Protein AF-A0A9D3V6U5-F1 (afdb_monomer)

Foldseek 3Di:
DLVVLVVLLVCQVVVVPVVDHLVVSLVVLVPPLVVLLVVLVVDDDLVVNVVSLVSNVSSCVSCVVSDDPVSVVSNVVSVVVSVVVVVVVVVVVVVD

Mean predicted aligned error: 5.19 Å

Nearest PDB structures (foldseek):
  3ma5-assembly1_A  TM=4.861E-01  e=3.841E+00  Salinibacter ruber DSM 13855
  7abk-assembly1_A  TM=3.434E-01  e=4.863E+00  Synechocystis sp. PCC 6803 substr. Kazusa

InterPro domains:
  IPR011989 Armadillo-like helical [G3DSA:1.25.10.10] (1-96)

Organism: NCBI:txid47602

Radius of gyration: 15.91 Å; Cα contacts (8 Å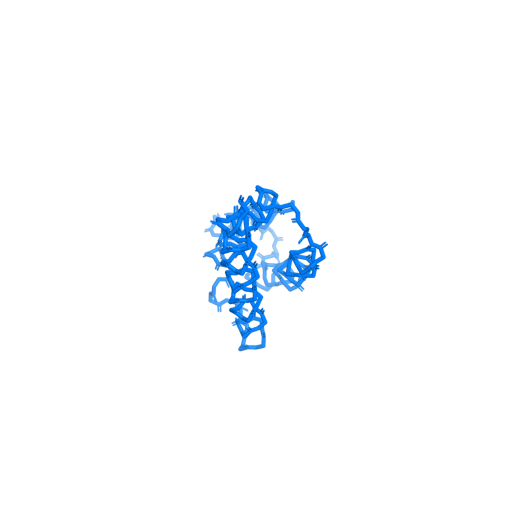, |Δi|>4): 57; chains: 1; bounding box: 40×19×47 Å

pLDDT: mean 89.39, std 9.96, range [52.16, 96.81]

Secondary structure (DSSP, 8-state):
-HHHHHHHHHHHHTT-STT--HHHHHHHHHHHHHHHHHHHHH---HHHHHHHHHHHHHHHHHHGGG--HHHHHHHHHHHHHHHHHHHHHHHHHHT-

Solvent-accessible surface area (backbone atoms only — not comparable to full-atom values): 5514 Å² total; per-residue (Å²): 113,64,67,57,51,52,51,47,45,52,28,38,78,68,68,65,34,83,97,46,48,71,68,53,43,36,56,47,47,71,52,50,52,58,54,49,52,56,49,51,74,72,52,79,53,70,69,59,42,51,56,50,50,53,54,49,51,52,50,44,70,76,40,51,93,66,58,51,71,68,58,51,49,55,52,52,51,49,54,52,48,53,52,53,54,51,51,53,54,52,53,57,66,73,73,111

Structure (mmCIF, N/CA/C/O backbone):
data_AF-A0A9D3V6U5-F1
#
_entry.id   AF-A0A9D3V6U5-F1
#
loop_
_atom_site.group_PDB
_atom_site.id
_atom_site.type_symbol
_atom_site.label_atom_id
_atom_site.label_alt_id
_atom_site.label_comp_id
_atom_site.label_asym_id
_atom_site.label_entity_id
_atom_site.label_seq_id
_atom_site.pdbx_PDB_ins_code
_atom_site.Cartn_x
_atom_site.Cartn_y
_atom_site.Cartn_z
_atom_site.occupancy
_atom_site.B_iso_or_equiv
_atom_site.auth_seq_id
_atom_site.auth_comp_id
_atom_site.auth_asym_id
_atom_site.auth_atom_id
_atom_site.pdbx_PDB_model_num
ATOM 1 N N . MET A 1 1 ? 12.795 3.018 4.906 1.00 73.38 1 MET A N 1
ATOM 2 C CA . MET A 1 1 ? 12.845 2.127 3.720 1.00 73.38 1 MET A CA 1
ATOM 3 C C . MET A 1 1 ? 12.176 2.736 2.490 1.00 73.38 1 MET A C 1
ATOM 5 O O . MET A 1 1 ? 12.669 2.494 1.397 1.00 73.38 1 MET A O 1
ATOM 9 N N . LEU A 1 2 ? 11.139 3.571 2.644 1.00 87.81 2 LEU A N 1
ATOM 10 C CA . LEU A 1 2 ? 10.496 4.301 1.541 1.00 87.81 2 LEU A CA 1
ATOM 11 C C . LEU A 1 2 ? 11.483 5.041 0.617 1.00 87.81 2 LEU A C 1
ATOM 13 O O . LEU A 1 2 ? 11.403 4.895 -0.598 1.00 87.81 2 LEU A O 1
ATOM 17 N N . GLU A 1 3 ? 12.466 5.752 1.178 1.00 92.62 3 GLU A N 1
ATOM 18 C CA . GLU A 1 3 ? 13.466 6.488 0.385 1.00 92.62 3 GLU A CA 1
ATOM 19 C C . GLU A 1 3 ? 14.270 5.595 -0.571 1.00 92.62 3 GLU A C 1
ATOM 21 O O . GLU A 1 3 ?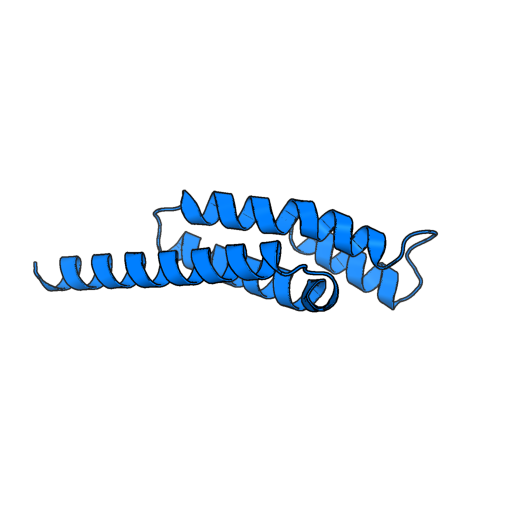 14.648 6.035 -1.657 1.00 92.62 3 GLU A O 1
ATOM 26 N N . LEU A 1 4 ? 14.487 4.322 -0.217 1.00 92.69 4 LEU A N 1
ATOM 27 C CA . LEU A 1 4 ? 15.154 3.360 -1.095 1.00 92.69 4 LEU A CA 1
ATOM 28 C C . LEU A 1 4 ? 14.268 3.006 -2.295 1.00 92.69 4 LEU A C 1
ATOM 30 O O . LEU A 1 4 ? 14.741 3.018 -3.430 1.00 92.69 4 LEU A O 1
ATOM 34 N N . LEU A 1 5 ? 12.985 2.731 -2.047 1.00 94.50 5 LEU A N 1
ATOM 35 C CA . LEU A 1 5 ? 11.995 2.435 -3.084 1.00 94.50 5 LEU A CA 1
ATOM 36 C C . LEU A 1 5 ? 11.795 3.635 -4.020 1.00 94.50 5 LEU A C 1
ATOM 38 O O . LEU A 1 5 ? 11.846 3.483 -5.240 1.00 94.50 5 LEU A O 1
ATOM 42 N N . ARG A 1 6 ? 11.655 4.840 -3.453 1.00 94.94 6 ARG A N 1
ATOM 43 C CA . ARG A 1 6 ? 11.537 6.099 -4.201 1.00 94.94 6 ARG A CA 1
ATOM 44 C C . ARG A 1 6 ? 12.774 6.361 -5.058 1.00 94.94 6 ARG A C 1
ATOM 46 O O . ARG A 1 6 ? 12.647 6.635 -6.250 1.00 94.94 6 ARG A O 1
ATOM 53 N N . SER A 1 7 ? 13.967 6.224 -4.482 1.00 94.31 7 SER A N 1
ATOM 54 C CA . SER A 1 7 ? 15.225 6.399 -5.218 1.00 94.31 7 SER A CA 1
ATOM 55 C C . SER A 1 7 ? 15.366 5.380 -6.349 1.00 94.31 7 SER A C 1
ATOM 57 O O . SER A 1 7 ? 15.771 5.741 -7.452 1.00 94.31 7 SER A O 1
ATOM 59 N N . ALA A 1 8 ? 14.993 4.120 -6.107 1.00 93.50 8 ALA A N 1
ATOM 60 C CA . ALA A 1 8 ? 15.022 3.075 -7.123 1.00 93.50 8 ALA A CA 1
ATOM 61 C C . ALA A 1 8 ? 14.054 3.365 -8.278 1.00 93.50 8 ALA A C 1
ATOM 63 O O . ALA A 1 8 ? 14.466 3.275 -9.435 1.00 93.50 8 ALA A O 1
ATOM 64 N N . LYS A 1 9 ? 12.807 3.766 -7.987 1.00 94.31 9 LYS A N 1
ATOM 65 C CA . LYS A 1 9 ? 11.833 4.141 -9.024 1.00 94.31 9 LYS A CA 1
ATOM 66 C C . LYS A 1 9 ? 12.351 5.304 -9.869 1.00 94.31 9 LYS A C 1
ATOM 68 O O . LYS A 1 9 ? 12.405 5.179 -11.088 1.00 94.31 9 LYS A O 1
ATOM 73 N N . LEU A 1 10 ? 12.832 6.374 -9.232 1.00 94.31 10 LEU A N 1
ATOM 74 C CA . LEU A 1 10 ? 13.379 7.539 -9.934 1.00 94.31 10 LEU A CA 1
ATOM 75 C C . LEU A 1 10 ? 14.597 7.189 -10.794 1.00 94.31 10 LEU A C 1
ATOM 77 O O . LEU A 1 10 ? 14.737 7.705 -11.901 1.00 94.31 10 LEU A O 1
ATOM 81 N N . ALA A 1 11 ? 15.488 6.320 -10.310 1.00 93.44 11 ALA A N 1
ATOM 82 C CA . ALA A 1 11 ? 16.641 5.879 -11.086 1.00 93.44 11 ALA A CA 1
ATOM 83 C C . ALA A 1 11 ? 16.220 5.097 -12.341 1.00 93.44 11 ALA A C 1
ATOM 85 O O . ALA A 1 11 ? 16.836 5.268 -13.394 1.00 93.44 11 ALA A O 1
ATOM 86 N N . VAL A 1 12 ? 15.174 4.267 -12.244 1.00 92.44 12 VAL A N 1
ATOM 87 C CA . VAL A 1 12 ? 14.614 3.524 -13.384 1.00 92.44 12 VAL A CA 1
ATOM 88 C C . VAL A 1 12 ? 13.939 4.472 -14.374 1.00 92.44 12 VAL A C 1
ATOM 90 O O . VAL A 1 12 ? 14.262 4.431 -15.557 1.00 92.44 12 VAL A O 1
ATOM 93 N N . GLU A 1 13 ? 13.079 5.377 -13.904 1.00 91.88 13 GLU A N 1
ATOM 94 C CA . GLU A 1 13 ? 12.379 6.357 -14.751 1.00 91.88 13 GLU A CA 1
ATOM 95 C C . GLU A 1 13 ? 13.340 7.295 -15.490 1.00 91.88 13 GLU A C 1
ATOM 97 O O . GLU A 1 13 ? 13.095 7.672 -16.634 1.00 91.88 13 GLU A O 1
ATOM 102 N N . LYS A 1 14 ? 14.462 7.650 -14.856 1.00 93.38 14 LYS A N 1
ATOM 103 C CA . LYS A 1 14 ? 15.499 8.505 -15.450 1.00 93.38 14 LYS A CA 1
ATOM 104 C C . LYS A 1 14 ? 16.514 7.741 -16.306 1.00 93.38 14 LYS A C 1
ATOM 106 O O . LYS A 1 14 ? 17.458 8.354 -16.796 1.00 93.38 14 LYS A O 1
ATOM 111 N N . GLY A 1 15 ? 16.384 6.419 -16.445 1.00 88.94 15 GLY A N 1
ATOM 112 C CA . GLY A 1 15 ? 17.351 5.589 -17.175 1.00 88.94 15 GLY A CA 1
ATOM 113 C C . GLY A 1 15 ? 18.752 5.553 -16.545 1.00 88.94 15 GLY A C 1
ATOM 114 O O . GLY A 1 15 ? 19.720 5.179 -17.200 1.00 88.94 15 GLY A O 1
ATOM 115 N N . MET A 1 16 ? 18.878 5.947 -15.275 1.00 89.38 16 MET A N 1
ATOM 116 C CA . MET A 1 16 ? 20.139 5.949 -14.519 1.00 89.38 16 MET A CA 1
ATOM 117 C C . MET A 1 16 ? 20.421 4.598 -13.855 1.00 89.38 16 MET A C 1
ATOM 119 O O . MET A 1 16 ? 21.537 4.326 -13.414 1.00 89.38 16 MET A O 1
ATOM 123 N N . ALA A 1 17 ? 19.399 3.752 -13.762 1.00 82.56 17 ALA A N 1
ATOM 124 C CA . ALA A 1 17 ? 19.473 2.412 -13.219 1.00 82.56 17 ALA A CA 1
ATOM 125 C C . ALA A 1 17 ? 20.257 1.494 -14.176 1.00 82.56 17 ALA A C 1
ATOM 127 O O . ALA A 1 17 ? 19.682 0.790 -15.001 1.00 82.56 17 ALA A O 1
ATOM 128 N N . GLN A 1 18 ? 21.591 1.504 -14.078 1.00 76.00 18 GLN A N 1
ATOM 129 C CA . GLN A 1 18 ? 22.452 0.601 -14.846 1.00 76.00 18 GLN A CA 1
ATOM 130 C C . GLN A 1 18 ? 21.999 -0.850 -14.627 1.00 76.00 18 GLN A C 1
ATOM 132 O O . GLN A 1 18 ? 22.104 -1.377 -13.519 1.00 76.00 18 GLN A O 1
ATOM 137 N N . TRP A 1 19 ? 21.475 -1.477 -15.685 1.00 72.62 19 TRP A N 1
ATOM 138 C CA . TRP A 1 19 ? 20.992 -2.867 -15.710 1.00 72.62 19 TRP A CA 1
ATOM 139 C C . TRP A 1 19 ? 19.782 -3.184 -14.821 1.00 72.62 19 TRP A C 1
ATOM 141 O O . TRP A 1 19 ? 19.359 -4.337 -14.764 1.00 72.62 19 TRP A O 1
ATOM 151 N N . ARG A 1 20 ? 19.202 -2.192 -14.138 1.00 76.50 20 ARG A N 1
ATOM 152 C CA . ARG A 1 20 ? 18.020 -2.375 -13.289 1.00 76.50 20 ARG A CA 1
ATOM 153 C C . ARG A 1 20 ? 16.809 -1.726 -13.948 1.00 76.50 20 ARG A C 1
ATOM 155 O O . ARG A 1 20 ? 16.897 -0.645 -14.515 1.00 76.50 20 ARG A O 1
ATOM 162 N N . ASN A 1 21 ? 15.673 -2.404 -13.873 1.00 87.56 21 ASN A N 1
ATOM 163 C CA . ASN A 1 21 ? 14.416 -1.979 -14.484 1.00 87.56 21 ASN A CA 1
ATOM 164 C C . ASN A 1 21 ? 13.275 -2.073 -13.459 1.00 87.56 21 ASN A C 1
ATOM 166 O O . ASN A 1 21 ? 13.520 -2.210 -12.259 1.00 87.56 21 ASN A O 1
ATOM 170 N N . GLU A 1 22 ? 12.026 -2.028 -13.919 1.00 90.06 22 GLU A N 1
ATOM 171 C CA . GLU A 1 22 ? 10.852 -2.131 -13.045 1.00 90.06 22 GLU A CA 1
ATOM 172 C C . GLU A 1 22 ? 10.822 -3.406 -12.187 1.00 90.06 22 GLU A C 1
ATOM 174 O O . GLU A 1 22 ? 10.303 -3.376 -11.076 1.00 90.06 22 GLU A O 1
ATOM 179 N N . THR A 1 23 ? 11.470 -4.493 -12.621 1.00 91.69 23 THR A N 1
ATOM 180 C CA . THR A 1 23 ? 11.620 -5.723 -11.822 1.00 91.69 23 THR A CA 1
ATOM 181 C C . THR A 1 23 ? 12.359 -5.458 -10.514 1.00 91.69 23 THR A C 1
ATOM 183 O O . THR A 1 23 ? 12.027 -6.043 -9.490 1.00 91.69 23 THR A O 1
ATOM 186 N N . TYR A 1 24 ? 13.343 -4.554 -10.514 1.00 91.25 24 TYR A N 1
ATOM 187 C CA . TYR A 1 24 ? 14.047 -4.193 -9.285 1.00 91.25 24 TYR A CA 1
ATOM 188 C C . TYR A 1 24 ? 13.153 -3.402 -8.325 1.00 91.25 24 TYR A C 1
ATOM 190 O O . TYR A 1 24 ? 13.181 -3.638 -7.120 1.00 91.25 24 TYR A O 1
ATOM 198 N N . VAL A 1 25 ? 12.334 -2.490 -8.856 1.00 93.38 25 VAL A N 1
ATOM 199 C CA . VAL A 1 25 ? 11.343 -1.753 -8.056 1.00 93.38 25 VAL A CA 1
ATOM 200 C C . VAL A 1 25 ? 10.335 -2.731 -7.455 1.00 93.38 25 VAL A C 1
ATOM 202 O O . VAL A 1 25 ? 10.056 -2.642 -6.264 1.00 93.38 25 VAL A O 1
ATOM 205 N N . LYS A 1 26 ? 9.884 -3.717 -8.243 1.00 94.06 26 LYS A N 1
ATOM 206 C CA . LYS A 1 26 ? 9.005 -4.793 -7.778 1.00 94.06 26 LYS A CA 1
ATOM 207 C C . LYS A 1 26 ? 9.643 -5.598 -6.640 1.00 94.06 26 LYS A C 1
ATOM 209 O O . LYS A 1 26 ? 9.037 -5.765 -5.595 1.00 94.06 26 LYS A O 1
ATOM 214 N N . GLN A 1 27 ? 10.897 -6.024 -6.784 1.00 93.94 27 GLN A N 1
ATOM 215 C CA . GLN A 1 27 ? 11.602 -6.752 -5.718 1.00 93.94 27 GLN A CA 1
ATOM 216 C C . GLN A 1 27 ? 11.687 -5.954 -4.411 1.00 93.94 27 GLN A C 1
ATOM 218 O O . GLN A 1 27 ? 11.553 -6.517 -3.327 1.00 93.94 27 GLN A O 1
ATOM 223 N N . LEU A 1 28 ? 11.907 -4.639 -4.501 1.00 94.56 28 LEU A N 1
ATOM 224 C CA . LEU A 1 28 ? 11.900 -3.777 -3.324 1.00 94.56 28 LEU A CA 1
ATOM 225 C C . LEU A 1 28 ? 10.499 -3.661 -2.719 1.00 94.56 28 LEU A C 1
ATOM 227 O O . LEU A 1 28 ? 10.369 -3.756 -1.500 1.00 94.56 28 LEU A O 1
ATOM 231 N N . SER A 1 29 ? 9.455 -3.482 -3.535 1.00 95.19 29 SER A N 1
ATOM 232 C CA . SER A 1 29 ? 8.078 -3.414 -3.035 1.00 95.19 29 SER A CA 1
ATOM 233 C C . SER A 1 29 ? 7.632 -4.727 -2.393 1.00 95.19 29 SER A C 1
ATOM 235 O O . SER A 1 29 ? 7.008 -4.692 -1.334 1.00 95.19 29 SER A O 1
ATOM 237 N N . ASP A 1 30 ? 8.034 -5.864 -2.965 1.00 95.25 30 ASP A N 1
ATOM 238 C CA . ASP A 1 30 ? 7.737 -7.212 -2.465 1.00 95.25 30 ASP A CA 1
ATOM 239 C C . ASP A 1 30 ? 8.358 -7.476 -1.086 1.00 95.25 30 ASP A C 1
ATOM 241 O O . ASP A 1 30 ? 7.868 -8.320 -0.343 1.00 95.25 30 ASP A O 1
ATOM 245 N N . TYR A 1 31 ? 9.404 -6.734 -0.713 1.00 94.81 31 TYR A N 1
ATOM 246 C CA . TYR A 1 31 ? 9.987 -6.781 0.627 1.00 94.81 31 TYR A CA 1
ATOM 247 C C . TYR A 1 31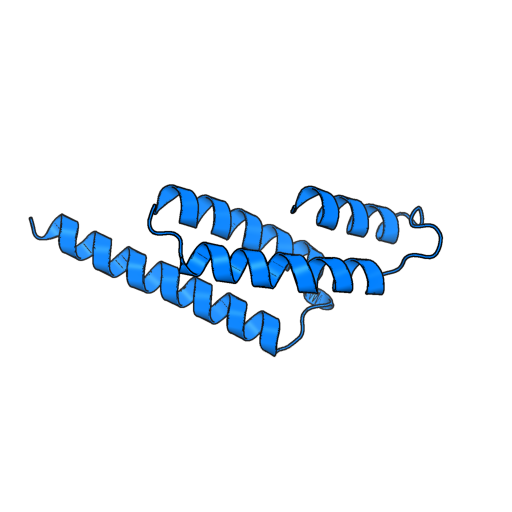 ? 9.397 -5.719 1.566 1.00 94.81 31 TYR A C 1
ATOM 249 O O . TYR A 1 31 ? 9.072 -6.001 2.718 1.00 94.81 31 TYR A O 1
ATOM 257 N N . ILE A 1 32 ? 9.265 -4.480 1.088 1.00 94.88 32 ILE A N 1
ATOM 258 C CA . ILE A 1 32 ? 8.924 -3.326 1.930 1.00 94.88 32 ILE A CA 1
ATOM 259 C C . ILE A 1 32 ? 7.449 -3.335 2.334 1.00 94.88 32 ILE A C 1
ATOM 261 O O . ILE A 1 32 ? 7.148 -3.094 3.502 1.00 94.88 32 ILE A O 1
ATOM 265 N N . ILE A 1 33 ? 6.531 -3.592 1.395 1.00 95.50 33 ILE A N 1
ATOM 266 C CA . ILE A 1 33 ? 5.089 -3.499 1.662 1.00 95.50 33 ILE A CA 1
ATOM 267 C C . ILE A 1 33 ? 4.645 -4.554 2.685 1.00 95.50 33 ILE A C 1
ATOM 269 O O . ILE A 1 33 ? 4.025 -4.159 3.672 1.00 95.50 33 ILE A O 1
ATOM 273 N N . PRO A 1 34 ? 5.000 -5.851 2.553 1.00 95.56 34 PRO A N 1
ATOM 274 C CA . PRO A 1 34 ? 4.622 -6.845 3.557 1.00 95.56 34 PRO A CA 1
ATOM 275 C C . PRO A 1 34 ? 5.188 -6.540 4.947 1.00 95.56 34 PRO A C 1
ATOM 277 O O . PRO A 1 34 ? 4.477 -6.680 5.937 1.00 95.56 34 PRO A O 1
ATOM 280 N N . ALA A 1 35 ? 6.432 -6.054 5.029 1.00 95.25 35 ALA A N 1
ATOM 281 C CA . ALA A 1 35 ? 7.040 -5.674 6.302 1.00 95.25 35 ALA A CA 1
ATOM 282 C C . ALA A 1 35 ? 6.310 -4.495 6.971 1.00 95.25 35 ALA A C 1
ATOM 284 O O . ALA A 1 35 ? 6.151 -4.482 8.190 1.00 95.25 35 ALA A O 1
ATOM 285 N N . LEU A 1 36 ? 5.847 -3.513 6.187 1.00 95.31 36 LEU A N 1
ATOM 286 C CA . LEU A 1 36 ? 5.042 -2.401 6.699 1.00 95.31 36 LEU A CA 1
ATOM 287 C C . LEU A 1 36 ? 3.662 -2.863 7.170 1.00 95.31 36 LEU A C 1
ATOM 289 O O . LEU A 1 36 ? 3.233 -2.440 8.237 1.00 95.31 36 LEU A O 1
ATOM 293 N N . VAL A 1 37 ? 2.994 -3.734 6.408 1.00 95.81 37 VAL A N 1
ATOM 294 C CA . VAL A 1 37 ? 1.696 -4.317 6.784 1.00 95.81 37 VAL A CA 1
ATOM 295 C C . VAL A 1 37 ? 1.816 -5.108 8.088 1.00 95.81 37 VAL A C 1
ATOM 297 O O . VAL A 1 37 ? 1.047 -4.882 9.017 1.00 95.81 37 VAL A O 1
ATOM 300 N N . GLU A 1 38 ? 2.827 -5.971 8.210 1.00 95.44 38 GLU A N 1
ATOM 301 C CA . GLU A 1 38 ? 3.059 -6.744 9.434 1.00 95.44 38 GLU A CA 1
ATOM 302 C C . GLU A 1 38 ? 3.375 -5.844 10.636 1.00 95.44 38 GLU A C 1
ATOM 304 O O . GLU A 1 38 ? 2.898 -6.090 11.746 1.00 95.44 38 GLU A O 1
ATOM 309 N N . ALA A 1 39 ? 4.183 -4.803 10.436 1.00 95.00 39 ALA A N 1
ATOM 310 C CA . ALA A 1 39 ? 4.488 -3.854 11.495 1.00 95.00 39 ALA A CA 1
ATOM 311 C C . ALA A 1 39 ? 3.230 -3.078 11.919 1.00 95.00 39 ALA A C 1
ATOM 313 O O . ALA A 1 39 ? 3.005 -2.898 13.111 1.00 95.00 39 ALA A O 1
ATOM 314 N N . LEU A 1 40 ? 2.390 -2.673 10.961 1.00 94.44 40 LEU A N 1
ATOM 315 C CA . LEU A 1 40 ? 1.151 -1.940 11.213 1.00 94.44 40 LEU A CA 1
ATOM 316 C C . LEU A 1 40 ? 0.151 -2.784 12.014 1.00 94.44 40 LEU A C 1
ATOM 318 O O . LEU A 1 40 ? -0.459 -2.275 12.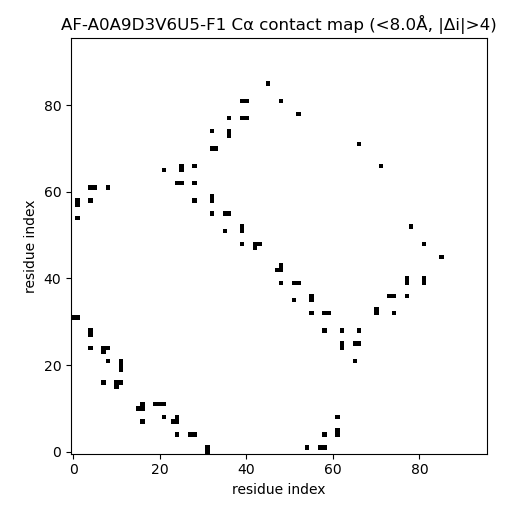950 1.00 94.44 40 LEU A O 1
ATOM 322 N N . HIS A 1 41 ? 0.068 -4.082 11.716 1.00 92.44 41 HIS A N 1
ATOM 323 C CA . HIS A 1 41 ? -0.755 -5.039 12.455 1.00 92.44 41 HIS A CA 1
ATOM 324 C C . HIS A 1 41 ? -0.369 -5.151 13.940 1.00 92.44 41 HIS A C 1
ATOM 326 O O . HIS A 1 41 ? -1.215 -5.391 14.804 1.00 92.44 41 HIS A O 1
ATOM 332 N N . LYS A 1 42 ? 0.927 -5.011 14.241 1.00 93.38 42 LYS A N 1
ATOM 333 C CA . LYS A 1 42 ? 1.483 -5.109 15.600 1.00 93.38 42 LYS A CA 1
ATOM 334 C C . LYS A 1 42 ? 1.521 -3.767 16.329 1.00 93.38 42 LYS A C 1
ATOM 336 O O . LYS A 1 42 ? 1.787 -3.749 17.528 1.00 93.38 42 LYS A O 1
ATOM 341 N N . GLU A 1 43 ? 1.290 -2.664 15.625 1.00 93.44 43 GLU A N 1
ATOM 342 C CA . GLU A 1 43 ? 1.342 -1.331 16.206 1.00 93.44 43 GLU A CA 1
ATOM 343 C C . GLU A 1 43 ? 0.035 -1.008 16.941 1.00 93.44 43 GLU A C 1
ATOM 345 O O . GLU A 1 43 ? -1.077 -1.245 16.462 1.00 93.44 43 GLU A O 1
ATOM 350 N N . HIS A 1 44 ? 0.166 -0.465 18.147 1.00 86.38 44 HIS A N 1
ATOM 351 C CA . HIS A 1 44 ? -0.963 -0.122 19.004 1.00 86.38 44 HIS A CA 1
ATOM 352 C C . HIS A 1 44 ? -1.073 1.383 19.238 1.00 86.38 44 HIS A C 1
ATOM 354 O O . HIS A 1 44 ? -2.161 1.859 19.583 1.00 86.38 44 HIS A O 1
ATOM 360 N N . ASP A 1 45 ? -0.008 2.147 19.010 1.00 91.19 45 ASP A N 1
ATOM 361 C CA . ASP A 1 45 ? -0.058 3.599 19.062 1.00 91.19 45 ASP A CA 1
ATOM 362 C C . ASP A 1 45 ? -0.735 4.169 17.807 1.00 91.19 45 ASP A C 1
ATOM 364 O O . ASP A 1 45 ? -0.335 3.922 16.672 1.00 91.19 45 ASP A O 1
ATOM 368 N N . THR A 1 46 ? -1.798 4.950 18.005 1.00 88.62 46 THR A N 1
ATOM 369 C CA . THR A 1 46 ? -2.599 5.494 16.902 1.00 88.62 46 THR A CA 1
ATOM 370 C C . THR A 1 46 ? -1.857 6.514 16.044 1.00 88.62 46 THR A C 1
ATOM 372 O O . THR A 1 46 ? -2.153 6.617 14.856 1.00 88.62 46 THR A O 1
ATOM 375 N N . GLU A 1 47 ? -0.938 7.282 16.629 1.00 91.25 47 GLU A N 1
ATOM 376 C CA . GLU A 1 47 ? -0.144 8.277 15.903 1.00 91.25 47 GLU A CA 1
ATOM 377 C C . GLU A 1 47 ? 0.917 7.579 15.048 1.00 91.25 47 GLU A C 1
ATOM 379 O O . GLU A 1 47 ? 1.087 7.909 13.872 1.00 91.25 47 GLU A O 1
ATOM 384 N N . ILE A 1 48 ? 1.543 6.532 15.595 1.00 93.19 48 ILE A N 1
ATOM 385 C CA . ILE A 1 48 ? 2.482 5.697 14.841 1.00 93.19 48 ILE A CA 1
ATOM 386 C C . ILE A 1 48 ? 1.751 4.961 13.709 1.00 93.19 48 ILE A C 1
ATOM 388 O O . ILE A 1 48 ? 2.212 5.013 12.568 1.00 93.19 48 ILE A O 1
ATOM 392 N N . CYS A 1 49 ? 0.572 4.371 13.958 1.00 93.88 49 CYS A N 1
ATOM 393 C CA . CYS A 1 49 ? -0.246 3.763 12.900 1.00 93.88 49 CYS A CA 1
ATOM 394 C C . CYS A 1 49 ? -0.556 4.755 11.768 1.00 93.88 49 CYS A C 1
ATOM 396 O O . CYS A 1 49 ? -0.493 4.378 10.601 1.00 93.88 49 CYS A O 1
ATOM 398 N N . ALA A 1 50 ? -0.893 6.010 12.092 1.00 92.12 50 ALA A N 1
ATOM 399 C CA . ALA A 1 50 ? -1.176 7.033 11.086 1.00 92.12 50 ALA A CA 1
ATOM 400 C C . ALA A 1 50 ? 0.061 7.330 10.220 1.00 92.12 50 ALA A C 1
ATOM 402 O O . ALA A 1 50 ? -0.024 7.282 8.996 1.00 92.12 50 ALA A O 1
ATOM 403 N N . SER A 1 51 ? 1.230 7.518 10.841 1.00 94.62 51 SER A N 1
ATOM 404 C CA . SER A 1 51 ? 2.493 7.727 10.117 1.00 94.62 51 SER A CA 1
ATOM 405 C C . SER A 1 51 ? 2.889 6.523 9.244 1.00 94.62 51 SER A C 1
ATOM 407 O O . SER A 1 51 ? 3.385 6.675 8.121 1.00 94.62 51 SER A O 1
ATOM 409 N N . MET A 1 52 ? 2.643 5.304 9.727 1.00 94.81 52 MET A N 1
ATOM 410 C CA . MET A 1 52 ? 2.881 4.077 8.966 1.00 94.81 52 MET A CA 1
ATOM 411 C C . MET A 1 52 ? 1.909 3.929 7.793 1.00 94.81 52 MET A C 1
ATOM 413 O O . MET A 1 52 ? 2.331 3.512 6.715 1.00 94.81 52 MET A O 1
ATOM 417 N N . LEU A 1 53 ? 0.637 4.305 7.968 1.00 94.69 53 LEU A N 1
ATOM 418 C CA . LEU A 1 53 ? -0.357 4.350 6.894 1.00 94.69 53 LEU A CA 1
ATOM 419 C C . LEU A 1 53 ? 0.023 5.364 5.808 1.00 94.69 53 LEU A C 1
ATOM 421 O O . LEU A 1 53 ? -0.100 5.040 4.627 1.00 94.69 53 LEU A O 1
ATOM 425 N N . ASP A 1 54 ? 0.546 6.537 6.176 1.00 95.31 54 ASP A N 1
ATOM 426 C CA . ASP A 1 54 ? 1.074 7.512 5.210 1.00 95.31 54 ASP A CA 1
ATOM 427 C C . ASP A 1 54 ? 2.236 6.912 4.404 1.00 95.31 54 ASP A C 1
ATOM 429 O O . ASP A 1 54 ? 2.236 6.941 3.171 1.00 95.31 54 ASP A O 1
ATOM 433 N N . THR A 1 55 ? 3.177 6.257 5.092 1.00 95.12 55 THR A N 1
ATOM 434 C CA . THR A 1 55 ? 4.309 5.568 4.449 1.00 95.12 55 THR A CA 1
ATOM 435 C C . THR A 1 55 ? 3.838 4.448 3.513 1.00 95.12 55 THR A C 1
ATOM 437 O O . THR A 1 55 ? 4.389 4.267 2.422 1.00 95.12 55 THR A O 1
ATOM 440 N N . LEU A 1 56 ? 2.821 3.683 3.920 1.00 95.25 56 LEU A N 1
ATOM 441 C CA . LEU A 1 56 ? 2.230 2.606 3.127 1.00 95.25 56 LEU A CA 1
ATOM 442 C C . LEU A 1 56 ? 1.544 3.163 1.874 1.00 95.25 56 LEU A C 1
ATOM 444 O O . LEU A 1 56 ? 1.762 2.641 0.781 1.00 95.25 56 LEU A O 1
ATOM 448 N N . ASN A 1 57 ? 0.788 4.256 2.008 1.00 95.19 57 ASN A N 1
ATOM 449 C CA . ASN A 1 57 ? 0.176 4.963 0.886 1.00 95.19 57 ASN A CA 1
ATOM 450 C C . ASN A 1 57 ? 1.235 5.429 -0.128 1.00 95.19 57 ASN A C 1
ATOM 452 O O . ASN A 1 57 ? 1.087 5.181 -1.325 1.00 95.19 57 ASN A O 1
ATOM 456 N N . GLU A 1 58 ? 2.345 6.015 0.328 1.00 95.88 58 GLU A N 1
ATOM 457 C CA . GLU A 1 58 ? 3.446 6.406 -0.562 1.00 95.88 58 GLU A CA 1
ATOM 458 C C . GLU A 1 58 ? 4.083 5.198 -1.274 1.00 95.88 58 GLU A C 1
ATOM 460 O O . GLU A 1 58 ? 4.336 5.253 -2.481 1.00 95.88 58 GLU A O 1
ATOM 465 N N . CYS A 1 59 ? 4.300 4.078 -0.572 1.00 95.69 59 CYS A N 1
ATOM 466 C CA . CYS A 1 59 ? 4.821 2.847 -1.183 1.00 95.69 59 CYS A CA 1
ATOM 467 C C . CYS A 1 59 ? 3.895 2.311 -2.287 1.00 95.69 59 CYS A C 1
ATOM 469 O O . CYS A 1 59 ? 4.373 1.909 -3.355 1.00 95.69 59 CYS A O 1
ATOM 471 N N . VAL A 1 60 ? 2.582 2.322 -2.036 1.00 94.50 60 VAL A N 1
ATOM 472 C CA . VAL A 1 60 ? 1.554 1.871 -2.984 1.00 94.50 60 VAL A CA 1
ATOM 473 C C . VAL A 1 60 ? 1.483 2.796 -4.196 1.00 94.50 60 VAL A C 1
ATOM 475 O O . VAL A 1 60 ? 1.415 2.305 -5.318 1.00 94.50 60 VAL A O 1
ATOM 478 N N . GLN A 1 61 ? 1.571 4.116 -4.018 1.00 94.56 61 GLN A N 1
ATOM 479 C CA . GLN A 1 61 ? 1.584 5.055 -5.145 1.00 94.56 61 GLN A CA 1
ATOM 480 C C . GLN A 1 61 ? 2.798 4.853 -6.063 1.00 94.56 61 GLN A C 1
ATOM 482 O O . GLN A 1 61 ? 2.664 4.923 -7.283 1.00 94.56 61 GLN A O 1
ATOM 487 N N . ILE A 1 62 ? 3.970 4.550 -5.495 1.00 94.62 62 ILE A N 1
ATOM 488 C CA . ILE A 1 62 ? 5.189 4.277 -6.272 1.00 94.62 62 ILE A CA 1
ATOM 489 C C . ILE A 1 62 ? 5.091 2.940 -7.022 1.00 94.62 62 ILE A C 1
ATOM 491 O O . ILE A 1 62 ? 5.532 2.829 -8.169 1.00 94.62 62 ILE A O 1
ATOM 495 N N . SER A 1 63 ? 4.539 1.919 -6.363 1.00 94.56 63 SER A N 1
ATOM 496 C CA . SER A 1 63 ? 4.610 0.527 -6.826 1.00 94.56 63 SER A CA 1
ATOM 497 C C . SER A 1 63 ? 3.324 0.030 -7.476 1.00 94.56 63 SER A C 1
ATOM 499 O O . SER A 1 63 ? 3.305 -1.102 -7.937 1.00 94.56 63 SER A O 1
ATOM 501 N N . GLY A 1 64 ? 2.264 0.842 -7.531 1.00 92.75 64 GLY A N 1
ATOM 502 C CA . GLY A 1 64 ? 0.900 0.432 -7.887 1.00 92.75 64 GLY A CA 1
ATOM 503 C C . GLY A 1 64 ? 0.792 -0.494 -9.105 1.00 92.75 64 GLY A C 1
ATOM 504 O O . GLY A 1 64 ? 0.221 -1.573 -8.967 1.00 92.75 64 GLY A O 1
ATOM 505 N N . PRO A 1 65 ? 1.388 -0.156 -10.266 1.00 92.88 65 PRO A N 1
ATOM 506 C CA . PRO A 1 65 ? 1.357 -1.018 -11.454 1.00 92.88 65 PRO A CA 1
ATOM 507 C C . PRO A 1 65 ? 2.066 -2.377 -11.301 1.00 92.88 65 PRO A C 1
ATOM 509 O O . PRO A 1 65 ? 1.886 -3.257 -12.137 1.00 92.88 65 PRO A O 1
ATOM 512 N N . LEU A 1 66 ? 2.904 -2.536 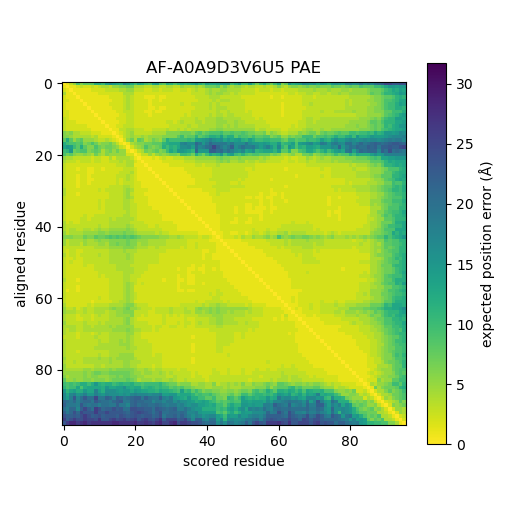-10.275 1.00 93.94 66 LEU A N 1
ATOM 513 C CA . LEU A 1 66 ? 3.732 -3.718 -10.015 1.00 93.94 66 LEU A CA 1
ATOM 514 C C . LEU A 1 66 ? 3.137 -4.643 -8.944 1.00 93.94 66 LEU A C 1
ATOM 516 O O . LEU A 1 66 ? 3.650 -5.754 -8.769 1.00 93.94 66 LEU A O 1
ATOM 520 N N . LEU A 1 67 ? 2.095 -4.193 -8.237 1.00 93.94 67 LEU A N 1
ATOM 521 C CA . LEU A 1 67 ? 1.449 -4.956 -7.172 1.00 93.94 67 LEU A CA 1
ATOM 522 C C . LEU A 1 67 ? 0.544 -6.039 -7.751 1.00 93.94 67 LEU A C 1
ATOM 524 O O . LEU A 1 67 ? -0.232 -5.791 -8.674 1.00 93.94 67 LEU A O 1
ATOM 528 N N . ASP A 1 68 ? 0.626 -7.237 -7.183 1.00 94.50 68 ASP A N 1
ATOM 529 C CA . ASP A 1 68 ? -0.323 -8.305 -7.486 1.00 94.50 68 ASP A CA 1
ATOM 530 C C . ASP A 1 68 ? -1.577 -8.246 -6.596 1.00 94.50 68 ASP A C 1
ATOM 532 O O . ASP A 1 68 ? -1.657 -7.502 -5.614 1.00 94.50 68 ASP A O 1
ATOM 536 N N . GLU A 1 69 ? -2.585 -9.047 -6.947 1.00 95.62 69 GLU A N 1
ATOM 537 C CA . GLU A 1 69 ? -3.863 -9.092 -6.231 1.00 95.62 69 GLU A CA 1
ATOM 538 C C . GLU A 1 69 ? -3.695 -9.424 -4.741 1.00 95.62 69 GLU A C 1
ATOM 540 O O . GLU A 1 69 ? -4.418 -8.882 -3.904 1.00 95.62 69 GLU A O 1
ATOM 545 N N . SER A 1 70 ? -2.743 -10.294 -4.393 1.00 94.19 70 SER A N 1
ATOM 546 C CA . SER A 1 70 ? -2.530 -10.708 -3.006 1.00 94.19 70 SER A CA 1
ATOM 547 C C . SER A 1 70 ? -1.975 -9.561 -2.164 1.00 94.19 70 SER A C 1
ATOM 549 O O . SER A 1 70 ? -2.457 -9.320 -1.056 1.00 94.19 70 SER A O 1
ATOM 551 N N . GLN A 1 71 ? -1.042 -8.790 -2.727 1.00 94.19 71 GLN A N 1
ATOM 552 C CA . GLN A 1 71 ? -0.482 -7.600 -2.092 1.00 94.19 71 GLN A CA 1
ATOM 553 C C . GLN A 1 71 ? -1.540 -6.508 -1.931 1.00 94.19 71 GLN A C 1
ATOM 555 O O . GLN A 1 71 ? -1.654 -5.916 -0.855 1.00 94.19 71 GLN A O 1
ATOM 560 N N . VAL A 1 72 ? -2.352 -6.267 -2.968 1.00 95.75 72 VAL A N 1
ATOM 561 C CA . VAL A 1 72 ? -3.461 -5.302 -2.908 1.00 95.75 72 VAL A CA 1
ATOM 562 C C . VAL A 1 72 ? -4.460 -5.704 -1.826 1.00 95.75 72 VAL A C 1
ATOM 564 O O . VAL A 1 72 ? -4.816 -4.882 -0.984 1.00 95.75 72 VAL A O 1
ATOM 567 N N . ARG A 1 73 ? -4.873 -6.975 -1.805 1.00 96.81 73 ARG A N 1
ATOM 568 C CA . ARG A 1 73 ? -5.820 -7.500 -0.819 1.00 96.81 73 ARG A CA 1
ATOM 569 C C . ARG A 1 73 ? -5.291 -7.356 0.605 1.00 96.81 73 ARG A C 1
ATOM 571 O O . ARG A 1 73 ? -5.963 -6.745 1.425 1.00 96.81 73 ARG A O 1
ATOM 578 N N . SER A 1 74 ? -4.072 -7.829 0.872 1.00 95.88 74 SER A N 1
ATOM 579 C CA . SER A 1 74 ? -3.457 -7.737 2.202 1.00 95.88 74 SER A CA 1
ATOM 580 C C . SER A 1 74 ? -3.314 -6.290 2.678 1.00 95.88 74 SER A C 1
ATOM 582 O O . SER A 1 74 ? -3.559 -6.007 3.846 1.00 95.88 74 SER A O 1
ATOM 584 N N . THR A 1 75 ? -2.966 -5.368 1.777 1.00 95.3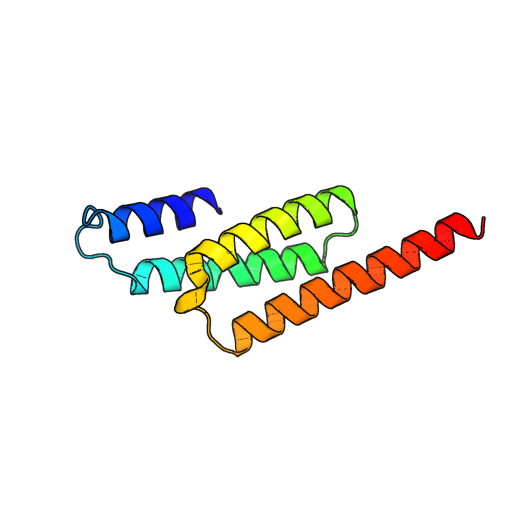1 75 THR A N 1
ATOM 585 C CA . THR A 1 75 ? -2.861 -3.936 2.092 1.00 95.31 75 THR A CA 1
ATOM 586 C C . THR A 1 75 ? -4.221 -3.348 2.475 1.00 95.31 75 THR A C 1
ATOM 588 O O . THR A 1 75 ? -4.339 -2.654 3.482 1.00 95.31 75 THR A O 1
ATOM 591 N N . VAL A 1 76 ? -5.266 -3.631 1.690 1.00 96.06 76 VAL A N 1
ATOM 592 C CA . VAL A 1 76 ? -6.624 -3.118 1.937 1.00 96.06 76 VAL A CA 1
ATOM 593 C C . VAL A 1 76 ? -7.224 -3.707 3.213 1.00 96.06 76 VAL A C 1
ATOM 595 O O . VAL A 1 76 ? -7.853 -2.975 3.982 1.00 96.06 76 VAL A O 1
ATOM 598 N N . ASP A 1 77 ? -7.023 -5.002 3.453 1.00 96.44 77 ASP A N 1
ATOM 599 C CA . ASP A 1 77 ? -7.507 -5.678 4.656 1.00 96.44 77 ASP A CA 1
ATOM 600 C C . ASP A 1 77 ? -6.875 -5.077 5.919 1.00 96.44 77 ASP A C 1
ATOM 602 O O . ASP A 1 77 ? -7.595 -4.786 6.878 1.00 96.44 77 ASP A O 1
ATOM 606 N N . GLU A 1 78 ? -5.571 -4.784 5.896 1.00 95.12 78 GLU A N 1
ATOM 607 C CA . GLU A 1 78 ? -4.894 -4.145 7.028 1.00 95.12 78 GLU A CA 1
ATOM 608 C C . GLU A 1 78 ? -5.386 -2.705 7.251 1.00 95.12 78 GLU A C 1
ATOM 610 O O . GLU A 1 78 ? -5.724 -2.331 8.373 1.00 95.12 78 GLU A O 1
ATOM 615 N N . ILE A 1 79 ? -5.548 -1.903 6.189 1.00 93.56 79 ILE A N 1
ATOM 616 C CA . ILE A 1 79 ? -6.130 -0.550 6.299 1.00 93.56 79 ILE A CA 1
ATOM 617 C C . ILE A 1 79 ? -7.514 -0.616 6.961 1.00 93.56 79 ILE A C 1
ATOM 619 O O . ILE A 1 79 ? -7.821 0.150 7.881 1.00 93.56 79 ILE A O 1
ATOM 623 N N . LYS A 1 80 ? -8.357 -1.558 6.526 1.00 94.69 80 LYS A N 1
ATOM 624 C CA . LYS A 1 80 ? -9.685 -1.775 7.103 1.00 94.69 80 LYS A CA 1
ATOM 625 C C . LYS A 1 80 ? -9.600 -2.173 8.578 1.00 94.69 80 LYS A C 1
ATOM 627 O O . LYS A 1 80 ? -10.390 -1.665 9.382 1.00 94.69 80 LYS A O 1
ATOM 632 N N . GLN A 1 81 ? -8.670 -3.052 8.945 1.00 92.25 81 GLN A N 1
ATOM 633 C CA . GLN A 1 81 ? -8.456 -3.475 10.328 1.00 92.25 81 GLN A CA 1
ATOM 634 C C . GLN A 1 81 ? 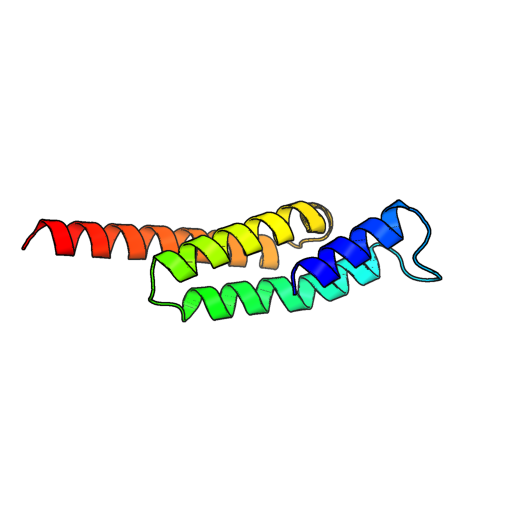-8.039 -2.297 11.216 1.00 92.25 81 GLN A C 1
ATOM 636 O O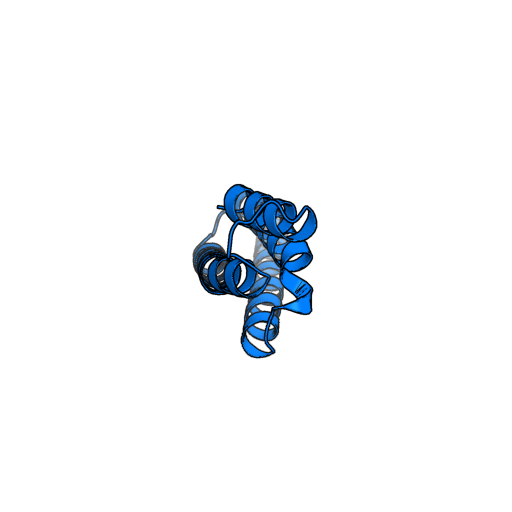 . GLN A 1 81 ? -8.642 -2.099 12.277 1.00 92.25 81 GLN A O 1
ATOM 641 N N . VAL A 1 82 ? -7.075 -1.481 10.782 1.00 90.50 82 VAL A N 1
ATOM 642 C CA . VAL A 1 82 ? -6.611 -0.309 11.538 1.00 90.50 82 VAL A CA 1
ATOM 643 C C . VAL A 1 82 ? -7.739 0.697 11.745 1.00 90.50 82 VAL A C 1
ATOM 645 O O . VAL A 1 82 ? -7.937 1.162 12.868 1.00 90.50 82 VAL A O 1
ATOM 648 N N . ILE A 1 83 ? -8.538 0.983 10.710 1.00 88.31 83 ILE A N 1
ATOM 649 C CA . ILE A 1 83 ? -9.701 1.879 10.823 1.00 88.31 83 ILE A CA 1
ATOM 650 C C . ILE A 1 83 ? -10.729 1.304 11.804 1.00 88.31 83 ILE A C 1
ATOM 652 O O . ILE A 1 83 ? -11.179 2.008 12.707 1.00 88.31 83 ILE A O 1
ATOM 656 N N . THR A 1 84 ? -11.078 0.023 11.677 1.00 89.06 84 THR A N 1
ATOM 657 C CA . THR A 1 84 ? -12.086 -0.631 12.534 1.00 89.06 84 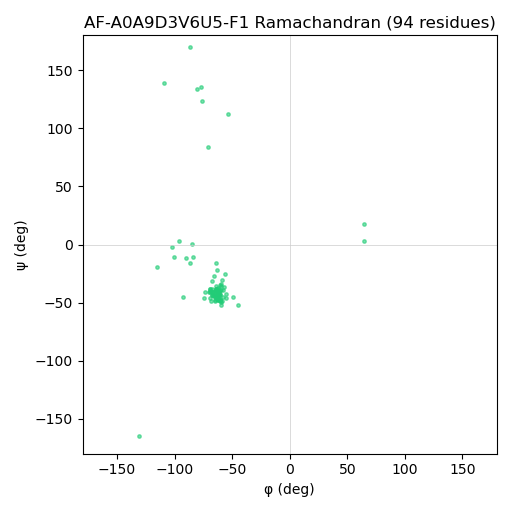THR A CA 1
ATOM 658 C C . THR A 1 84 ? -11.652 -0.639 14.004 1.00 89.06 84 THR A C 1
ATOM 660 O O . THR A 1 84 ? -12.423 -0.288 14.904 1.00 89.06 84 THR A O 1
ATOM 663 N N . THR A 1 85 ? -10.385 -0.972 14.252 1.00 85.56 85 THR A N 1
ATOM 664 C CA . THR A 1 85 ? -9.783 -0.989 15.593 1.00 85.56 85 THR A CA 1
ATOM 665 C C . THR A 1 85 ? -9.635 0.428 16.150 1.00 85.56 85 THR A C 1
ATOM 667 O O . THR A 1 85 ? -9.851 0.669 17.337 1.00 85.56 85 THR A O 1
ATOM 670 N N . GLY A 1 86 ? -9.290 1.400 15.305 1.00 80.94 86 GLY A N 1
ATOM 671 C CA . GLY A 1 86 ? -9.223 2.815 15.667 1.00 80.94 86 GLY A CA 1
ATOM 672 C C . GLY A 1 86 ? -10.581 3.382 16.086 1.00 80.94 86 GLY A C 1
ATOM 673 O O . GLY A 1 86 ? -10.679 4.043 17.120 1.00 80.94 86 GLY A O 1
ATOM 674 N N . VAL A 1 87 ? -11.643 3.076 15.334 1.00 74.25 87 VAL A N 1
ATOM 675 C CA . VAL A 1 87 ? -13.017 3.507 15.644 1.00 74.25 87 VAL A CA 1
ATOM 676 C C . VAL A 1 87 ? -13.503 2.907 16.964 1.00 74.25 87 VAL A C 1
ATOM 678 O O . VAL A 1 87 ? -14.025 3.646 17.797 1.00 74.25 87 VAL A O 1
ATOM 681 N N . SER A 1 88 ? -13.270 1.611 17.193 1.00 72.81 88 SER A N 1
ATOM 682 C CA . SER A 1 88 ? -13.684 0.921 18.428 1.00 72.81 88 SER A CA 1
ATOM 683 C C . SER A 1 88 ? -13.039 1.540 19.678 1.00 72.81 88 SER A C 1
ATOM 685 O O . SER A 1 88 ? -13.720 1.854 20.654 1.00 72.81 88 SER A O 1
ATOM 687 N N . ARG A 1 89 ? -11.735 1.847 19.609 1.00 71.81 89 ARG A N 1
ATOM 688 C CA . ARG A 1 89 ? -11.008 2.534 20.692 1.00 71.81 89 ARG A CA 1
ATOM 689 C C . ARG A 1 89 ? -11.518 3.954 20.940 1.00 71.81 89 ARG A C 1
ATOM 691 O O . ARG A 1 89 ? -11.546 4.417 22.079 1.00 71.81 89 ARG A O 1
ATOM 698 N N . LYS A 1 90 ? -11.923 4.667 19.883 1.00 68.12 90 LYS A N 1
ATOM 699 C CA . LYS A 1 90 ? -12.501 6.013 20.008 1.00 68.12 90 LYS A CA 1
ATOM 700 C C . LYS A 1 90 ? -13.867 5.978 20.698 1.00 68.12 90 LYS A C 1
ATOM 702 O O . LYS A 1 90 ? -14.121 6.846 21.528 1.00 68.12 90 LYS A O 1
ATOM 707 N N . SER A 1 91 ? -14.723 4.999 20.387 1.00 64.69 91 SER A N 1
ATOM 708 C CA . SER A 1 91 ? -16.020 4.855 21.065 1.00 64.69 91 SER A CA 1
ATOM 709 C C . SER A 1 91 ? -15.877 4.465 22.533 1.00 64.69 91 SER A C 1
ATOM 711 O O . SER A 1 91 ? -16.604 5.004 23.358 1.00 64.69 91 SER A O 1
ATOM 713 N N . GLU A 1 92 ? -14.916 3.601 22.876 1.00 63.22 92 GLU A N 1
ATOM 714 C CA . GLU A 1 92 ? -14.649 3.234 24.273 1.00 63.22 92 GLU A CA 1
ATOM 715 C C . GLU A 1 92 ? -14.186 4.435 25.099 1.00 63.22 92 GLU A C 1
ATOM 717 O O . GLU A 1 92 ? -14.699 4.649 26.188 1.00 63.22 92 GLU A O 1
ATOM 722 N N . ARG A 1 93 ? -13.290 5.277 24.564 1.00 61.59 93 ARG A N 1
ATOM 723 C CA . ARG A 1 93 ? -12.836 6.505 25.246 1.00 61.59 93 ARG A CA 1
ATOM 724 C C . ARG A 1 93 ? -13.935 7.555 25.430 1.00 61.59 93 ARG A C 1
ATOM 726 O O . ARG A 1 93 ? -13.820 8.368 26.335 1.00 61.59 93 ARG A O 1
ATOM 733 N N . ALA A 1 94 ? -14.952 7.576 24.568 1.00 58.28 94 ALA A N 1
ATOM 734 C CA . ALA A 1 94 ? -16.080 8.505 24.669 1.00 58.28 94 ALA A CA 1
ATOM 735 C C . ALA A 1 94 ? -17.183 8.024 25.632 1.00 58.28 94 ALA A C 1
ATOM 737 O O . ALA A 1 94 ? -18.105 8.783 25.922 1.00 58.28 94 ALA A O 1
ATOM 738 N N . ALA A 1 95 ? -17.113 6.769 26.084 1.00 56.81 95 ALA A N 1
ATOM 739 C CA . ALA A 1 95 ? -18.070 6.156 27.004 1.00 56.81 95 ALA A CA 1
ATOM 740 C C . ALA A 1 95 ? -17.627 6.212 28.483 1.00 56.81 95 ALA A C 1
ATOM 742 O O . ALA A 1 95 ? -18.327 5.667 29.338 1.00 56.81 95 ALA A O 1
ATOM 743 N N . ILE A 1 96 ? -16.483 6.848 28.769 1.00 52.16 96 ILE A N 1
ATOM 744 C CA . ILE A 1 96 ? -15.916 7.100 30.108 1.00 52.16 96 ILE A CA 1
ATOM 745 C C . ILE A 1 96 ? -16.080 8.584 30.434 1.00 52.16 96 ILE A C 1
ATOM 747 O O . ILE A 1 96 ? -16.398 8.894 31.602 1.00 52.16 96 ILE A O 1
#

Sequence (96 aa):
MLELLRSAKLAVEKGMAQWRNETYVKQLSDYIIPALVEALHKEHDTEICASMLDTLNECVQISGPLLDESQVRSTVDEIKQVITTGVSRKSERAAI